Protein AF-A0A1V5SSP0-F1 (afdb_monomer_lite)

Secondary structure (DSSP, 8-state):
---HHHHHIIIIIS---HHHHHHH-GGGHHHHHHHHHHTS-HHHHHHHHHHHHHHHHHHHHHHHHHTTTS-----TTGGGS-S--

Sequence (85 aa):
MADYEKLIDLKYRKGIPTFKLIARYPEQKRQIHEVALLGIKESVLIKTIKDKHLLSRILKLKKKYQSSLKVPKKQPWLARLCPWL

pLDDT: mean 81.64, std 13.95, range [48.41, 95.0]

Structure (mmCIF, N/CA/C/O backbone):
data_AF-A0A1V5SSP0-F1
#
_entry.id   AF-A0A1V5SSP0-F1
#
loop_
_atom_site.group_PDB
_atom_site.id
_atom_site.type_symbol
_atom_site.label_atom_id
_atom_site.label_alt_id
_atom_site.label_comp_id
_atom_site.label_asym_id
_atom_site.label_entity_id
_atom_site.label_seq_id
_atom_site.pdbx_PDB_ins_code
_atom_site.Cartn_x
_atom_site.Cartn_y
_atom_site.Cartn_z
_atom_site.occupancy
_atom_site.B_iso_or_equiv
_atom_site.auth_seq_id
_atom_site.auth_comp_id
_atom_site.auth_asym_id
_atom_site.auth_atom_id
_atom_site.pdbx_PDB_model_num
ATOM 1 N N . MET A 1 1 ? 16.096 17.374 -9.003 1.00 52.62 1 MET A N 1
ATOM 2 C CA . MET A 1 1 ? 14.716 16.840 -8.993 1.00 52.62 1 MET A CA 1
ATOM 3 C C . MET A 1 1 ? 14.670 15.684 -9.980 1.00 52.62 1 MET A C 1
ATOM 5 O O . MET A 1 1 ? 15.330 15.796 -11.001 1.00 52.62 1 MET A O 1
ATOM 9 N N . ALA A 1 2 ? 14.047 14.549 -9.661 1.00 62.28 2 ALA A N 1
ATOM 10 C CA . ALA A 1 2 ? 13.846 13.482 -10.639 1.00 62.28 2 ALA A CA 1
ATOM 11 C C . ALA A 1 2 ? 12.460 13.664 -11.242 1.00 62.28 2 ALA A C 1
ATOM 13 O O . ALA A 1 2 ? 11.498 13.901 -10.512 1.00 62.28 2 ALA A O 1
ATOM 14 N N . ASP A 1 3 ? 12.382 13.554 -12.557 1.00 82.25 3 ASP A N 1
ATOM 15 C CA . ASP A 1 3 ? 11.130 13.729 -13.273 1.00 82.25 3 ASP A CA 1
ATOM 16 C C . ASP A 1 3 ? 10.193 12.550 -12.997 1.00 82.25 3 ASP A C 1
ATOM 18 O O . ASP A 1 3 ? 10.635 11.403 -12.849 1.00 82.25 3 ASP A O 1
ATOM 22 N N . TYR A 1 4 ? 8.888 12.821 -12.928 1.00 84.62 4 TYR A N 1
ATOM 23 C CA . TYR A 1 4 ? 7.860 11.793 -12.722 1.00 84.62 4 TYR A CA 1
ATOM 24 C C . TYR A 1 4 ? 8.000 10.637 -13.709 1.00 84.62 4 TYR A C 1
ATOM 26 O O . TYR A 1 4 ? 7.873 9.477 -13.323 1.00 84.62 4 TYR A O 1
ATOM 34 N N . GLU A 1 5 ? 8.335 10.949 -14.958 1.00 85.50 5 GLU A N 1
ATOM 35 C CA . GLU A 1 5 ? 8.569 9.977 -16.021 1.00 85.50 5 GLU A CA 1
ATOM 36 C C . GLU A 1 5 ? 9.674 8.979 -15.651 1.00 85.50 5 GLU A C 1
ATOM 38 O O . GLU A 1 5 ? 9.501 7.768 -15.784 1.00 85.50 5 GLU A O 1
ATOM 43 N N . LYS A 1 6 ? 10.766 9.457 -15.043 1.00 88.69 6 LYS A N 1
ATOM 44 C CA . LYS A 1 6 ? 11.853 8.599 -14.564 1.00 88.69 6 LYS A CA 1
ATOM 45 C C . LYS A 1 6 ? 11.389 7.683 -13.434 1.00 88.69 6 LYS A C 1
ATOM 47 O O . LYS A 1 6 ? 11.755 6.510 -13.415 1.00 88.69 6 LYS A O 1
ATOM 52 N N . LEU A 1 7 ? 10.593 8.182 -12.487 1.00 87.44 7 LEU A N 1
ATOM 53 C CA . LEU A 1 7 ? 10.063 7.359 -11.392 1.00 87.44 7 LEU A CA 1
ATOM 54 C C . LEU A 1 7 ? 9.059 6.310 -11.892 1.00 87.44 7 LEU A C 1
ATOM 56 O O . LEU A 1 7 ? 9.094 5.172 -11.420 1.00 87.44 7 LEU A O 1
ATOM 60 N N . ILE A 1 8 ? 8.216 6.666 -12.864 1.00 87.00 8 ILE A N 1
ATOM 61 C CA . ILE A 1 8 ? 7.279 5.754 -13.532 1.00 87.00 8 ILE A CA 1
ATOM 62 C C . ILE A 1 8 ? 8.052 4.652 -14.257 1.00 87.00 8 ILE A C 1
ATOM 64 O O . ILE A 1 8 ? 7.766 3.474 -14.047 1.00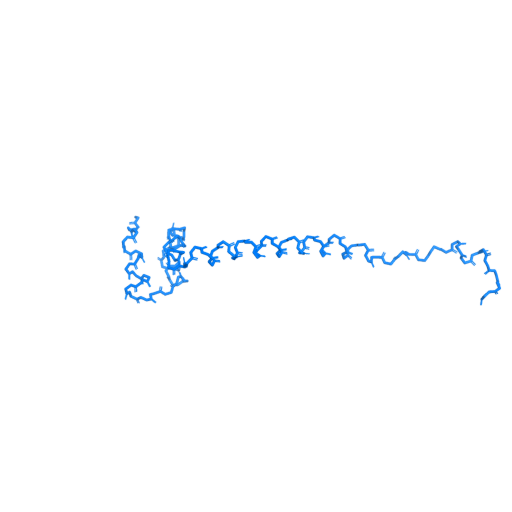 87.00 8 ILE A O 1
ATOM 68 N N . ASP A 1 9 ? 9.085 5.002 -15.020 1.00 90.94 9 ASP A N 1
ATOM 69 C CA . ASP A 1 9 ? 9.922 4.029 -15.723 1.00 90.94 9 ASP A CA 1
ATOM 70 C C . ASP A 1 9 ? 10.626 3.077 -14.757 1.00 90.94 9 ASP A C 1
ATOM 72 O O . ASP A 1 9 ? 10.606 1.856 -14.933 1.00 90.94 9 ASP A O 1
ATOM 76 N N . LEU A 1 10 ? 11.217 3.608 -13.687 1.00 88.19 10 LEU A N 1
ATOM 77 C CA . LEU A 1 10 ? 11.859 2.775 -12.676 1.00 88.19 10 LEU A CA 1
ATOM 78 C C . LEU A 1 10 ? 10.853 1.839 -11.986 1.00 88.19 10 LEU A C 1
ATOM 80 O O . LEU A 1 10 ? 11.191 0.691 -11.696 1.00 88.19 10 LEU A O 1
ATOM 84 N N . LYS A 1 11 ? 9.627 2.306 -11.731 1.00 87.56 11 LYS A N 1
ATOM 85 C CA . LYS A 1 11 ? 8.605 1.546 -11.008 1.00 87.56 11 LYS A CA 1
ATOM 86 C C . LYS A 1 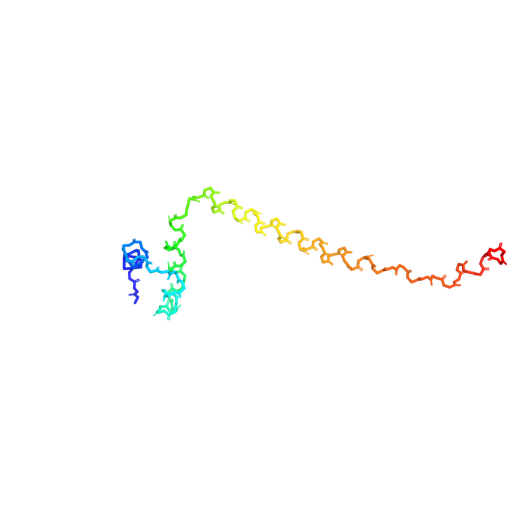11 ? 7.918 0.492 -11.877 1.00 87.56 11 LYS A C 1
ATOM 88 O O . LYS A 1 11 ? 7.816 -0.655 -11.449 1.00 87.56 11 LYS A O 1
ATOM 93 N N . TYR A 1 12 ? 7.445 0.881 -13.058 1.00 88.38 12 TYR A N 1
ATOM 94 C CA . TYR A 1 12 ? 6.572 0.070 -13.909 1.00 88.38 12 TYR A CA 1
ATOM 95 C C . TYR A 1 12 ? 7.317 -0.617 -15.054 1.00 88.38 12 TYR A C 1
ATOM 97 O O . TYR A 1 12 ? 7.020 -1.775 -15.328 1.00 88.38 12 TYR A O 1
ATOM 105 N N . ARG A 1 13 ? 8.317 0.027 -15.680 1.00 87.88 13 ARG A N 1
ATOM 106 C CA . ARG A 1 13 ? 9.121 -0.627 -16.734 1.00 87.88 13 ARG A CA 1
ATOM 107 C C . ARG A 1 13 ? 10.223 -1.510 -16.159 1.00 87.88 13 ARG A C 1
ATOM 109 O O . ARG A 1 13 ? 10.402 -2.635 -16.604 1.00 87.88 13 ARG A O 1
ATOM 116 N N . LYS A 1 14 ? 10.962 -1.017 -15.159 1.00 89.62 14 LYS A N 1
ATOM 117 C CA . LYS A 1 14 ? 12.070 -1.768 -14.530 1.00 89.62 14 LYS A CA 1
ATOM 118 C C . LYS A 1 14 ? 11.647 -2.603 -13.318 1.00 89.62 14 LYS A C 1
ATOM 120 O O . LYS A 1 14 ? 12.480 -3.306 -12.754 1.00 89.62 14 LYS A O 1
ATOM 125 N N . GLY A 1 15 ? 10.387 -2.501 -12.887 1.00 87.88 15 GLY A N 1
ATOM 126 C CA . GLY A 1 15 ? 9.839 -3.297 -11.785 1.00 87.88 15 GLY A CA 1
ATOM 127 C C . GLY A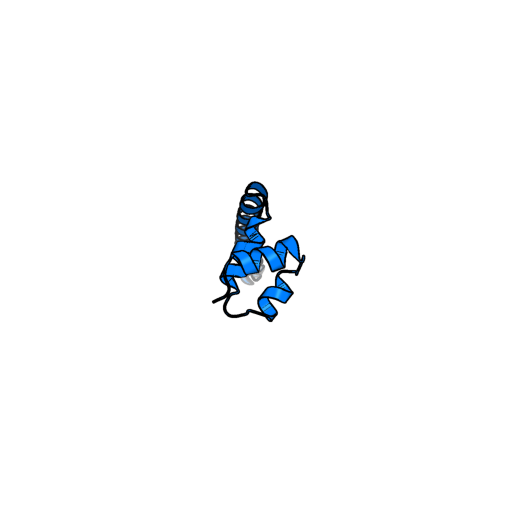 1 15 ? 10.468 -3.016 -10.415 1.00 87.88 15 GLY A C 1
ATOM 128 O O . GLY A 1 15 ? 10.416 -3.869 -9.527 1.00 87.88 15 GLY A O 1
ATOM 129 N N . ILE A 1 16 ? 11.093 -1.851 -10.208 1.00 90.56 16 ILE A N 1
ATOM 130 C CA . ILE A 1 16 ? 11.787 -1.570 -8.948 1.00 90.56 16 ILE A CA 1
ATOM 131 C C . ILE A 1 16 ? 10.753 -1.363 -7.830 1.00 90.56 16 ILE A C 1
ATOM 133 O O . ILE A 1 16 ? 9.852 -0.525 -7.940 1.00 90.56 16 ILE A O 1
ATOM 137 N N . PRO A 1 17 ? 10.859 -2.087 -6.705 1.00 90.62 17 PRO A N 1
ATOM 138 C CA . PRO A 1 17 ? 9.915 -1.938 -5.613 1.00 90.62 17 PRO A CA 1
ATOM 139 C C . PRO A 1 17 ? 10.062 -0.581 -4.909 1.00 90.62 17 PRO A C 1
ATOM 141 O O . PRO A 1 17 ? 11.143 0.002 -4.826 1.00 90.62 17 PRO A O 1
ATOM 144 N N . THR A 1 18 ? 8.952 -0.091 -4.351 1.00 89.81 18 THR A N 1
ATOM 145 C CA . THR A 1 18 ? 8.835 1.279 -3.819 1.00 89.81 18 THR A CA 1
ATOM 146 C C . THR A 1 18 ? 9.829 1.547 -2.686 1.00 89.81 18 THR A C 1
ATOM 148 O O . THR A 1 18 ? 10.400 2.628 -2.618 1.00 89.81 18 THR A O 1
ATOM 151 N N . PHE A 1 19 ? 10.108 0.551 -1.837 1.00 90.38 19 PHE A N 1
ATOM 152 C CA . PHE A 1 19 ? 11.075 0.693 -0.743 1.00 90.38 19 PHE A CA 1
ATOM 153 C C . PHE A 1 19 ? 12.509 0.935 -1.244 1.00 90.38 19 PHE A C 1
ATOM 155 O O . PHE A 1 19 ? 13.225 1.744 -0.660 1.00 90.38 19 PHE A O 1
ATOM 162 N N . LYS A 1 20 ? 12.911 0.312 -2.365 1.00 91.25 20 LYS A N 1
ATOM 163 C CA . LYS A 1 20 ? 14.224 0.554 -2.990 1.00 91.25 20 LYS A CA 1
ATOM 164 C C . LYS A 1 20 ? 14.300 1.945 -3.617 1.00 91.25 20 LYS A C 1
ATOM 166 O O . LYS A 1 20 ? 15.351 2.573 -3.561 1.00 91.25 20 LYS A O 1
ATOM 171 N N . LEU A 1 21 ? 13.195 2.439 -4.183 1.00 90.44 21 LEU A N 1
ATOM 172 C CA . LEU A 1 21 ? 13.129 3.804 -4.714 1.00 90.44 21 LEU A CA 1
ATOM 173 C C . LEU A 1 21 ? 13.253 4.846 -3.601 1.00 90.44 21 LEU A C 1
ATOM 175 O O . LEU A 1 21 ? 14.014 5.792 -3.758 1.00 90.44 21 LEU A O 1
ATOM 179 N N . ILE A 1 22 ? 12.576 4.642 -2.467 1.00 92.44 22 ILE A N 1
ATOM 180 C CA . ILE A 1 22 ? 12.659 5.549 -1.311 1.00 92.44 22 ILE A CA 1
ATOM 181 C C . ILE A 1 22 ? 14.073 5.557 -0.722 1.00 92.44 22 ILE A C 1
ATOM 183 O O . ILE A 1 22 ? 14.582 6.62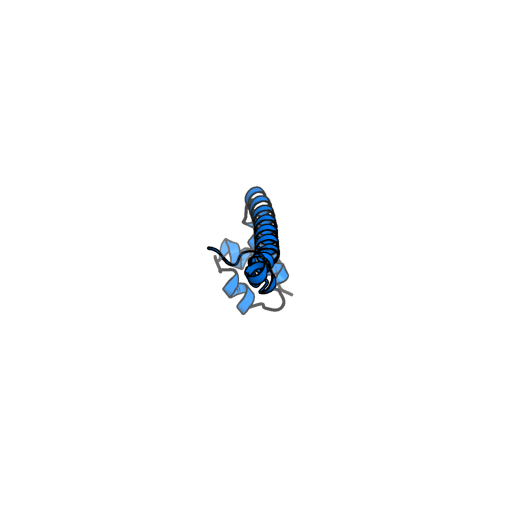3 -0.399 1.00 92.44 22 ILE A O 1
ATOM 187 N N . ALA A 1 23 ? 14.729 4.396 -0.623 1.00 92.44 23 ALA A N 1
ATOM 188 C CA . ALA A 1 23 ? 16.112 4.319 -0.151 1.00 92.44 23 ALA A CA 1
ATOM 189 C C . ALA A 1 23 ? 17.092 5.068 -1.073 1.00 92.44 23 ALA A C 1
ATOM 191 O O . ALA A 1 23 ? 18.060 5.654 -0.600 1.00 92.44 23 ALA A O 1
ATOM 192 N N . ARG A 1 24 ? 16.840 5.060 -2.389 1.00 90.31 24 ARG A N 1
ATOM 193 C CA . ARG A 1 24 ? 17.704 5.704 -3.389 1.00 90.31 24 ARG A CA 1
ATOM 194 C C . ARG A 1 24 ? 17.428 7.199 -3.563 1.00 90.31 24 ARG A C 1
ATOM 196 O O . ARG A 1 24 ? 18.342 7.942 -3.900 1.00 90.31 24 ARG A O 1
ATOM 203 N N . TYR A 1 25 ? 16.185 7.626 -3.354 1.00 89.00 25 TYR A N 1
ATOM 204 C CA . TYR A 1 25 ? 15.738 9.010 -3.519 1.00 89.00 25 TYR A CA 1
ATOM 205 C C . TYR A 1 25 ? 14.880 9.448 -2.315 1.00 89.00 25 TYR A C 1
ATOM 207 O O . TYR A 1 25 ? 13.667 9.639 -2.454 1.00 89.00 25 TYR A O 1
ATOM 215 N N . PRO A 1 26 ? 15.482 9.607 -1.122 1.00 89.62 26 PRO A N 1
ATOM 216 C CA . PRO A 1 26 ? 14.742 9.924 0.102 1.00 89.62 26 PRO A CA 1
ATOM 217 C C . PRO A 1 26 ? 14.012 11.273 0.020 1.00 89.62 26 PRO A C 1
ATOM 219 O O . PRO A 1 26 ? 12.857 11.370 0.434 1.00 89.62 26 PRO A O 1
ATOM 222 N N . GLU A 1 27 ? 14.626 12.271 -0.621 1.00 91.06 27 GLU A N 1
ATOM 223 C CA . GLU A 1 27 ? 14.050 13.609 -0.838 1.00 91.06 27 GLU A CA 1
ATOM 224 C C . GLU A 1 27 ? 12.761 13.594 -1.682 1.00 91.06 27 GLU A C 1
ATOM 226 O O . GLU A 1 27 ? 11.952 14.515 -1.630 1.00 91.06 27 GLU A O 1
ATOM 231 N N . GLN A 1 28 ? 12.537 12.530 -2.460 1.00 88.88 28 GLN A N 1
ATOM 232 C CA . GLN A 1 28 ? 11.408 12.402 -3.392 1.00 88.88 28 GLN A CA 1
ATOM 233 C C . GLN A 1 28 ? 10.366 11.400 -2.912 1.00 88.88 28 GLN A C 1
ATOM 235 O O . GLN A 1 28 ? 9.516 10.944 -3.680 1.00 88.88 28 GLN A O 1
ATOM 240 N N . LYS A 1 29 ? 10.398 11.057 -1.622 1.00 89.50 29 LYS A N 1
ATOM 241 C CA . LYS A 1 29 ? 9.497 10.076 -1.016 1.00 89.50 29 LYS A CA 1
ATOM 242 C C . LYS A 1 29 ? 8.029 10.325 -1.372 1.00 89.50 29 LYS A C 1
ATOM 244 O O . LYS A 1 29 ? 7.315 9.379 -1.695 1.00 89.50 29 LYS A O 1
ATOM 249 N N . ARG A 1 30 ? 7.586 11.587 -1.358 1.00 89.44 30 ARG A N 1
ATOM 250 C CA . ARG A 1 30 ? 6.213 11.964 -1.726 1.00 89.44 30 ARG A CA 1
ATOM 251 C C . ARG A 1 30 ? 5.874 11.581 -3.171 1.00 89.44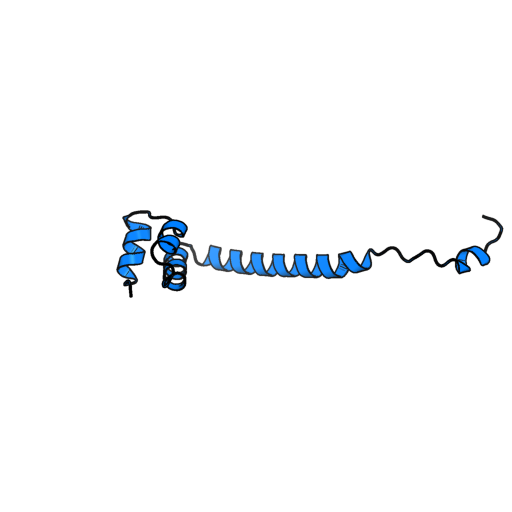 30 ARG A C 1
ATOM 253 O O . ARG A 1 30 ? 4.899 10.869 -3.384 1.00 89.44 30 ARG A O 1
ATOM 260 N N . GLN A 1 31 ? 6.712 11.973 -4.126 1.00 90.06 31 GLN A N 1
ATOM 261 C CA . GLN A 1 31 ? 6.519 11.676 -5.550 1.00 90.06 31 GLN A CA 1
ATOM 262 C C . GLN A 1 31 ? 6.532 10.165 -5.813 1.00 90.06 31 GLN A C 1
ATOM 264 O O . GLN A 1 31 ? 5.712 9.647 -6.563 1.00 90.06 31 GLN A O 1
ATOM 269 N N . ILE A 1 32 ? 7.418 9.426 -5.138 1.00 90.00 32 ILE A N 1
ATOM 270 C CA . ILE A 1 32 ? 7.483 7.962 -5.238 1.00 90.00 32 ILE A CA 1
ATOM 271 C C . ILE A 1 32 ? 6.188 7.309 -4.746 1.00 90.00 32 ILE A C 1
ATOM 273 O O . ILE A 1 32 ? 5.720 6.342 -5.350 1.00 90.00 32 ILE A O 1
ATOM 277 N N . HIS A 1 33 ? 5.605 7.813 -3.655 1.00 90.31 33 HIS A N 1
ATOM 278 C CA . HIS A 1 33 ? 4.316 7.326 -3.172 1.00 90.31 33 HIS A CA 1
ATOM 279 C C . HIS A 1 33 ? 3.196 7.632 -4.163 1.00 90.31 33 HIS A C 1
ATOM 281 O O . HIS A 1 33 ? 2.427 6.729 -4.470 1.00 90.31 33 HIS A O 1
ATOM 287 N N . GLU A 1 34 ? 3.133 8.848 -4.702 1.00 89.38 34 GLU A N 1
ATOM 288 C CA . GLU A 1 34 ? 2.140 9.229 -5.713 1.00 89.38 34 GLU A CA 1
ATOM 289 C C . GLU A 1 34 ? 2.232 8.312 -6.944 1.00 89.38 34 GLU A C 1
ATOM 291 O O . GLU A 1 34 ? 1.242 7.683 -7.314 1.00 89.38 34 GLU A O 1
ATOM 296 N N . VAL A 1 35 ? 3.437 8.097 -7.486 1.00 89.38 35 VAL A N 1
ATOM 297 C CA . VAL A 1 35 ? 3.671 7.168 -8.606 1.00 89.38 35 VAL A CA 1
ATOM 298 C C . VAL A 1 35 ? 3.271 5.736 -8.260 1.00 89.38 35 VAL A C 1
ATOM 300 O O . VAL A 1 35 ? 2.685 5.047 -9.092 1.00 89.38 35 VAL A O 1
ATOM 303 N N . ALA A 1 36 ? 3.564 5.263 -7.048 1.00 88.56 36 ALA A N 1
ATOM 304 C CA . ALA A 1 36 ? 3.181 3.919 -6.620 1.00 88.56 36 ALA A CA 1
ATOM 305 C C . ALA A 1 36 ? 1.659 3.752 -6.471 1.00 88.56 36 ALA A C 1
ATOM 307 O O . ALA A 1 36 ? 1.155 2.649 -6.672 1.00 88.56 36 ALA A O 1
ATOM 308 N N . LEU A 1 37 ? 0.940 4.823 -6.125 1.00 88.88 37 LEU A N 1
ATOM 309 C CA . LEU A 1 37 ? -0.516 4.814 -5.990 1.00 88.88 37 LEU A CA 1
ATOM 310 C C . LEU A 1 37 ? -1.226 4.811 -7.352 1.00 88.88 37 LEU A C 1
ATOM 312 O O . LEU A 1 37 ? -2.311 4.245 -7.435 1.00 88.88 37 LEU A O 1
ATOM 316 N N . LEU A 1 38 ? -0.609 5.347 -8.416 1.00 86.81 38 LEU A N 1
ATOM 317 C CA . LEU A 1 38 ? -1.183 5.343 -9.775 1.00 86.81 38 LEU A CA 1
ATOM 318 C C . LEU A 1 38 ? -1.502 3.936 -10.308 1.00 86.81 38 LEU A C 1
ATOM 320 O O . LEU A 1 38 ? -2.415 3.770 -11.109 1.00 86.81 38 LEU A O 1
ATOM 324 N N . GLY A 1 39 ? -0.766 2.913 -9.869 1.00 81.62 39 GLY A N 1
ATOM 325 C CA . GLY A 1 39 ? -0.961 1.527 -10.302 1.00 81.62 39 GLY A CA 1
ATOM 326 C C . GLY A 1 39 ? -2.086 0.798 -9.566 1.00 81.62 39 GLY A C 1
ATOM 327 O O . GLY A 1 39 ? -2.372 -0.359 -9.872 1.00 81.62 39 GLY A O 1
ATOM 328 N N . ILE A 1 40 ? -2.708 1.435 -8.573 1.00 85.81 40 ILE A N 1
ATOM 329 C CA . ILE A 1 40 ? -3.768 0.848 -7.756 1.00 85.81 40 ILE A CA 1
ATOM 330 C C . ILE A 1 40 ? -5.111 1.391 -8.239 1.00 85.81 40 ILE A C 1
ATOM 332 O O . ILE A 1 40 ? -5.295 2.595 -8.388 1.00 85.81 40 ILE A O 1
ATOM 336 N N . LYS A 1 41 ? -6.086 0.499 -8.436 1.00 87.19 41 LYS A N 1
ATOM 337 C CA . LYS A 1 41 ? -7.457 0.895 -8.782 1.00 87.19 41 LYS A CA 1
ATOM 338 C C . LYS A 1 41 ? -8.039 1.821 -7.711 1.00 87.19 41 LYS A C 1
ATOM 340 O O . LYS A 1 41 ? -7.971 1.519 -6.519 1.00 87.19 41 LYS A O 1
ATOM 345 N N . GLU A 1 42 ? -8.705 2.886 -8.140 1.00 86.75 42 GLU A N 1
ATOM 346 C CA . GLU A 1 42 ? -9.304 3.882 -7.245 1.00 86.75 42 GLU A CA 1
ATOM 347 C C . GLU A 1 42 ? -10.278 3.265 -6.227 1.00 86.75 42 GLU A C 1
ATOM 349 O O . GLU A 1 42 ? -10.251 3.597 -5.043 1.00 86.75 42 GLU A O 1
ATOM 354 N N . SER A 1 43 ? -11.072 2.278 -6.648 1.00 87.56 43 SER A N 1
ATOM 355 C CA . SER A 1 43 ? -11.989 1.547 -5.764 1.00 87.56 43 SER A CA 1
ATOM 356 C C . SER A 1 43 ? -11.277 0.870 -4.586 1.00 87.56 43 SER A C 1
ATOM 358 O O . SER A 1 43 ? -11.798 0.851 -3.468 1.00 87.56 43 SER A O 1
ATOM 360 N N . VAL A 1 44 ? -10.059 0.365 -4.805 1.00 88.81 44 VAL A N 1
ATOM 361 C CA . VAL A 1 44 ? -9.217 -0.239 -3.762 1.00 88.81 44 VAL A CA 1
ATOM 362 C C . VAL A 1 44 ? -8.660 0.838 -2.834 1.00 88.81 44 VAL A C 1
ATOM 364 O O . VAL A 1 44 ? -8.645 0.639 -1.617 1.00 88.81 44 VAL A O 1
ATOM 367 N N . LEU A 1 45 ? -8.260 1.993 -3.372 1.00 86.75 45 LEU A N 1
ATOM 368 C CA . LEU A 1 45 ? -7.801 3.130 -2.568 1.00 86.75 45 LEU A CA 1
ATOM 369 C C . LEU A 1 45 ? -8.909 3.630 -1.634 1.00 86.75 45 LEU A C 1
ATOM 371 O O . LEU A 1 45 ? -8.695 3.724 -0.424 1.00 86.75 45 LEU A O 1
ATOM 375 N N . ILE A 1 46 ? -10.113 3.860 -2.166 1.00 89.19 46 ILE A N 1
ATOM 376 C CA . ILE A 1 46 ? -11.281 4.298 -1.389 1.00 89.19 46 ILE A CA 1
ATOM 377 C C . ILE A 1 46 ? -11.597 3.295 -0.278 1.00 89.19 46 ILE A C 1
ATOM 379 O O . ILE A 1 46 ? -11.800 3.689 0.873 1.00 89.19 46 ILE A O 1
ATOM 383 N N . LYS A 1 47 ? -11.617 1.996 -0.600 1.00 91.75 47 LYS A N 1
ATOM 384 C CA . LYS A 1 47 ? -11.866 0.942 0.389 1.00 91.75 47 LYS A CA 1
ATOM 385 C C . LYS A 1 47 ? -10.808 0.954 1.494 1.00 91.75 47 LYS A C 1
ATOM 387 O O . LYS A 1 47 ? -11.158 1.002 2.666 1.00 91.75 47 LYS A O 1
ATOM 392 N N . THR A 1 48 ? -9.531 1.031 1.128 1.00 89.44 48 THR A N 1
ATOM 393 C CA . THR A 1 48 ? -8.414 1.063 2.087 1.00 89.44 48 THR A CA 1
ATOM 394 C C . THR A 1 48 ? -8.497 2.273 3.023 1.00 89.44 48 THR A C 1
ATOM 396 O O . THR A 1 48 ? -8.256 2.152 4.225 1.00 89.44 48 THR A O 1
ATOM 399 N N . ILE A 1 49 ? -8.877 3.446 2.504 1.00 89.75 49 ILE A N 1
ATOM 400 C CA . ILE A 1 49 ? -9.081 4.657 3.314 1.00 89.75 49 ILE A CA 1
ATOM 401 C C . ILE A 1 49 ? -10.238 4.457 4.302 1.00 89.75 49 ILE A C 1
ATOM 403 O O . ILE A 1 49 ? -10.089 4.759 5.491 1.00 89.75 49 ILE A O 1
ATOM 407 N N . LYS A 1 50 ? -11.372 3.918 3.833 1.00 90.25 50 LYS A N 1
ATOM 408 C CA . LYS A 1 50 ? -12.534 3.609 4.682 1.00 90.25 50 LYS A CA 1
ATOM 409 C C . LYS A 1 50 ? -12.167 2.617 5.788 1.00 90.25 50 LYS A C 1
ATOM 411 O O . LYS A 1 50 ? -12.464 2.880 6.954 1.00 90.25 50 LYS A O 1
ATOM 416 N N . ASP A 1 51 ? -11.456 1.547 5.445 1.00 92.81 51 ASP A N 1
ATOM 417 C CA . ASP A 1 51 ? -11.022 0.511 6.385 1.00 92.81 51 ASP A CA 1
ATOM 418 C C . ASP A 1 51 ? -10.060 1.080 7.438 1.00 92.81 51 ASP A C 1
ATOM 420 O O . ASP A 1 51 ? -10.220 0.829 8.633 1.00 92.81 51 ASP A O 1
ATOM 424 N N . LYS A 1 52 ? -9.112 1.938 7.036 1.00 94.12 52 LYS A N 1
ATOM 425 C CA . LYS A 1 52 ? -8.205 2.632 7.965 1.00 94.12 52 LYS A CA 1
ATOM 426 C C . LYS A 1 52 ? -8.965 3.527 8.948 1.00 94.12 52 LYS A C 1
ATOM 428 O O . LYS A 1 52 ? -8.640 3.560 10.138 1.00 94.12 52 LYS A O 1
ATOM 433 N N . HIS A 1 53 ? -9.972 4.256 8.470 1.00 94.19 53 HIS A N 1
ATOM 434 C CA . HIS A 1 53 ? -10.806 5.099 9.324 1.00 94.19 53 HIS A CA 1
ATOM 435 C C . HIS A 1 53 ? -11.628 4.260 10.313 1.00 94.19 53 HIS A C 1
ATOM 437 O O . HIS A 1 53 ? -11.668 4.569 11.507 1.00 94.19 53 HIS A O 1
ATOM 443 N N . LEU A 1 54 ? -12.231 3.168 9.840 1.00 93.88 54 LEU A N 1
ATOM 444 C CA . LEU A 1 54 ? -12.967 2.221 10.673 1.00 93.88 54 LEU A CA 1
ATOM 445 C C . LEU A 1 54 ? -12.061 1.609 11.747 1.00 93.88 54 LEU A C 1
ATOM 447 O O . LEU A 1 54 ? -12.412 1.633 12.927 1.00 93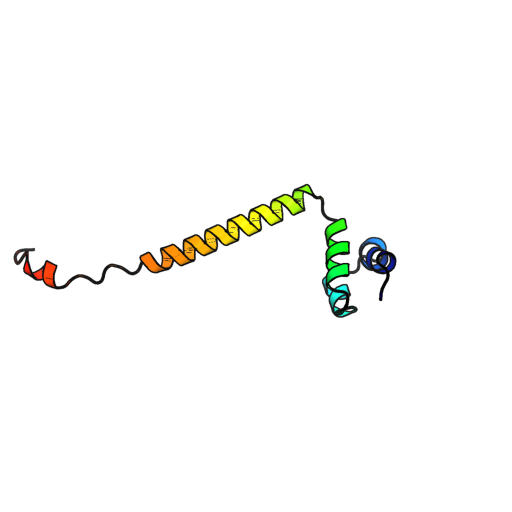.88 54 LEU A O 1
ATOM 451 N N . LEU A 1 55 ? -10.860 1.161 11.376 1.00 93.25 55 LEU A N 1
ATOM 452 C CA . LEU A 1 55 ? -9.873 0.638 12.318 1.00 93.25 55 LEU A CA 1
ATOM 453 C C . LEU A 1 55 ? -9.496 1.681 13.377 1.00 93.25 55 LEU A C 1
ATOM 455 O O . LEU A 1 55 ? -9.479 1.374 14.567 1.00 93.25 55 LEU A O 1
ATOM 459 N N . SER A 1 56 ? -9.256 2.933 12.975 1.00 94.56 56 SER A N 1
ATOM 460 C CA . SER A 1 56 ? -8.978 4.023 13.917 1.00 94.56 56 SER A CA 1
ATOM 461 C C . SER A 1 56 ? -10.127 4.228 14.910 1.00 94.56 56 SER A C 1
ATOM 463 O O . SER A 1 56 ? -9.886 4.404 16.106 1.00 94.56 56 SER A O 1
ATOM 465 N N . ARG A 1 57 ? -11.382 4.150 14.449 1.00 95.00 57 ARG A N 1
ATOM 466 C CA . ARG A 1 57 ? -12.563 4.224 15.324 1.00 95.00 57 ARG A CA 1
ATOM 467 C C . ARG A 1 57 ? -12.613 3.057 16.302 1.00 95.00 57 ARG A C 1
ATOM 469 O O . ARG A 1 57 ? -12.797 3.303 17.490 1.00 95.00 57 ARG A O 1
ATOM 476 N N . ILE A 1 58 ? -12.398 1.824 15.845 1.00 93.94 58 ILE A N 1
ATOM 477 C CA . ILE A 1 58 ? -12.359 0.642 16.720 1.00 93.94 58 ILE A CA 1
ATOM 478 C C . ILE A 1 58 ? -11.256 0.786 17.771 1.00 93.94 58 ILE A C 1
ATOM 480 O O . ILE A 1 58 ? -11.512 0.561 18.949 1.00 93.94 58 ILE A O 1
ATOM 484 N N . LEU A 1 59 ? -10.053 1.221 17.386 1.00 94.12 59 LEU A N 1
ATOM 485 C CA . LEU A 1 59 ? -8.951 1.445 18.326 1.00 94.12 59 LEU A CA 1
ATOM 486 C C . LEU A 1 59 ? -9.289 2.523 19.363 1.00 94.12 59 LEU A C 1
ATOM 488 O O . LEU A 1 59 ? -9.014 2.339 20.550 1.00 94.12 59 LEU A O 1
ATOM 492 N N . LYS A 1 60 ? -9.928 3.624 18.945 1.00 93.00 60 LYS A N 1
ATOM 493 C CA . LYS A 1 60 ? -10.410 4.672 19.861 1.00 93.00 60 LYS A CA 1
ATOM 494 C C . LYS A 1 60 ? -11.465 4.135 20.828 1.00 93.00 60 LYS A C 1
ATOM 496 O O . LYS A 1 60 ? -11.369 4.401 22.024 1.00 93.00 60 LYS A O 1
ATOM 501 N N . LEU A 1 61 ? -12.438 3.367 20.334 1.00 91.69 61 LEU A N 1
ATOM 502 C CA . LEU A 1 61 ? -13.465 2.735 21.164 1.00 91.69 61 LEU A CA 1
ATOM 503 C C . LEU A 1 61 ? -12.825 1.760 22.153 1.00 91.69 61 LEU A C 1
ATOM 505 O O . LEU A 1 61 ? -13.051 1.880 23.353 1.00 91.69 61 LEU A O 1
ATOM 509 N N . LYS A 1 62 ? -11.947 0.871 21.683 1.00 90.12 62 LYS A N 1
ATOM 510 C CA . LYS A 1 62 ? -11.210 -0.062 22.537 1.00 90.12 62 LYS A CA 1
ATOM 511 C C . LYS A 1 62 ? -10.459 0.683 23.634 1.00 90.12 62 LYS A C 1
ATOM 513 O O . LYS A 1 62 ? -10.651 0.364 24.794 1.00 90.12 62 LYS A O 1
ATOM 518 N N . LYS A 1 63 ? -9.696 1.731 23.311 1.00 91.31 63 LYS A N 1
ATOM 519 C CA . LYS A 1 63 ? -8.987 2.539 24.319 1.00 91.31 63 LYS A CA 1
ATOM 520 C C . LYS A 1 63 ? -9.943 3.179 25.338 1.00 91.31 63 LYS A C 1
ATOM 522 O O . LYS A 1 63 ? -9.658 3.177 26.537 1.00 91.31 63 LYS A O 1
ATOM 527 N N . LYS A 1 64 ? -11.083 3.701 24.872 1.00 89.38 64 LYS A N 1
ATOM 528 C CA . LYS A 1 64 ? -12.105 4.332 25.723 1.00 89.38 64 LYS A CA 1
ATOM 529 C C . LYS A 1 64 ? -12.715 3.331 26.709 1.00 89.38 64 LYS A C 1
ATOM 531 O O . LYS A 1 64 ? -12.769 3.618 27.900 1.00 89.38 64 LYS A O 1
ATOM 536 N N . TYR A 1 65 ? -13.112 2.153 26.235 1.00 85.75 65 TYR A N 1
ATOM 537 C CA . TYR A 1 65 ? -13.819 1.154 27.046 1.00 85.75 65 TYR A CA 1
ATOM 538 C C . TYR A 1 65 ? -12.897 0.171 27.784 1.00 85.75 65 TYR A C 1
ATOM 540 O O . TYR A 1 65 ? -13.279 -0.409 28.794 1.00 85.75 65 TYR A O 1
ATOM 548 N N . GLN A 1 66 ? -11.640 0.031 27.367 1.00 75.31 66 GLN A N 1
ATOM 549 C CA . GLN A 1 66 ? -10.630 -0.716 28.122 1.00 75.31 66 GLN A CA 1
ATOM 550 C C . GLN A 1 66 ? -10.303 -0.023 29.457 1.00 75.31 66 GLN A C 1
ATOM 552 O O . GLN A 1 66 ? -9.941 -0.680 30.426 1.00 75.31 66 GLN A O 1
ATOM 557 N N . SER A 1 67 ? -10.509 1.296 29.536 1.00 58.81 67 SER A N 1
ATOM 558 C CA . SER A 1 67 ? -10.359 2.078 30.770 1.00 58.81 67 SER A CA 1
ATOM 559 C C . SER A 1 67 ? -11.561 1.944 31.720 1.00 58.81 67 SER A C 1
ATOM 561 O O . SER A 1 67 ? -11.397 2.114 32.927 1.00 58.81 67 SER A O 1
ATOM 563 N N . SER A 1 68 ? -12.756 1.627 31.198 1.00 56.50 68 SER A N 1
ATOM 564 C CA . SER A 1 68 ? -13.991 1.458 31.984 1.00 56.50 68 SER A CA 1
ATOM 565 C C . SER A 1 68 ? -14.183 0.043 32.533 1.00 56.50 68 SER A C 1
ATOM 567 O O . SER A 1 68 ? -15.048 -0.167 33.372 1.00 56.50 68 SER A O 1
ATOM 569 N N . LEU A 1 69 ? -13.360 -0.920 32.105 1.00 55.44 69 LEU A N 1
ATOM 570 C CA . LEU A 1 69 ? -13.277 -2.258 32.703 1.00 55.44 69 LEU A CA 1
ATOM 571 C C . LEU A 1 69 ? -12.400 -2.302 33.965 1.00 55.44 69 LEU A C 1
ATOM 573 O O . LEU A 1 69 ? -12.127 -3.383 34.486 1.00 55.44 69 LEU A O 1
ATOM 577 N N . LYS A 1 70 ? -11.973 -1.147 34.501 1.00 55.53 70 LYS A N 1
ATOM 578 C CA . LYS A 1 70 ? -11.521 -1.084 35.894 1.00 55.53 70 LYS A CA 1
ATOM 579 C C . LYS A 1 70 ? -12.718 -1.449 36.768 1.00 55.53 70 LYS A C 1
ATOM 581 O O . LYS A 1 70 ? -13.574 -0.610 37.026 1.00 55.53 70 LYS A O 1
ATOM 586 N N . VAL A 1 71 ? -12.762 -2.725 37.153 1.00 58.19 71 VAL A N 1
ATOM 587 C CA . VAL A 1 71 ? -13.697 -3.316 38.112 1.00 58.19 71 VAL A CA 1
ATOM 588 C C . VAL A 1 71 ? -13.968 -2.286 39.210 1.00 58.19 71 VAL A C 1
ATOM 590 O O . VAL A 1 71 ? -12.994 -1.770 39.776 1.00 58.19 71 VAL A O 1
ATOM 593 N N . PRO A 1 72 ? -15.236 -1.935 39.500 1.00 56.88 72 PRO A N 1
ATOM 594 C CA . PRO A 1 72 ? -15.528 -1.042 40.609 1.00 56.88 72 PRO A CA 1
ATOM 595 C C . PRO A 1 72 ? -14.849 -1.624 41.850 1.00 56.88 72 PRO A C 1
ATOM 597 O O . PRO A 1 72 ? -15.111 -2.769 42.222 1.00 56.88 72 PRO A O 1
ATOM 600 N N . LYS A 1 73 ? -13.905 -0.873 42.442 1.00 57.44 73 LYS A N 1
ATOM 601 C CA . LYS A 1 73 ? -13.265 -1.260 43.705 1.00 57.44 73 LYS A CA 1
ATOM 602 C C . LYS A 1 73 ? -14.398 -1.608 44.663 1.00 57.44 73 LYS A C 1
ATOM 604 O O . LYS A 1 73 ? -15.228 -0.736 44.921 1.00 57.44 73 LYS A O 1
ATOM 609 N N . LYS A 1 74 ? -14.455 -2.870 45.118 1.00 59.75 74 LYS A N 1
ATOM 610 C CA . LYS A 1 74 ? -15.457 -3.346 46.081 1.00 59.75 74 LYS A CA 1
ATOM 611 C C . LYS A 1 74 ? -15.552 -2.302 47.181 1.00 59.75 74 LYS A C 1
ATOM 613 O O . LYS A 1 74 ? -14.573 -2.051 47.879 1.00 59.75 74 LYS A O 1
ATOM 618 N N . GLN A 1 75 ? -16.691 -1.631 47.251 1.00 62.53 75 GLN A N 1
ATOM 619 C CA . GLN A 1 75 ? -16.931 -0.599 48.235 1.00 62.53 75 GLN A CA 1
ATOM 620 C C . GLN A 1 75 ? -17.064 -1.295 49.598 1.00 62.53 75 GLN A C 1
ATOM 622 O O . GLN A 1 75 ? -18.023 -2.041 49.795 1.00 62.53 75 GLN A O 1
ATOM 627 N N . PRO A 1 76 ? -16.116 -1.106 50.536 1.00 60.03 76 PRO A N 1
ATOM 628 C CA . PRO A 1 76 ? -16.073 -1.884 51.777 1.00 60.03 76 PRO A CA 1
ATOM 629 C C . PRO A 1 76 ? -17.253 -1.595 52.718 1.00 60.03 76 PRO A C 1
ATOM 631 O O . PRO A 1 76 ? -17.473 -2.334 53.671 1.00 60.03 76 PRO A O 1
ATOM 634 N N . TRP A 1 77 ? -18.038 -0.545 52.458 1.00 60.81 77 TRP A N 1
ATOM 635 C CA . TRP A 1 77 ? -19.221 -0.201 53.246 1.00 60.81 77 TRP A CA 1
ATOM 636 C C . TRP A 1 77 ? -20.458 -1.037 52.892 1.00 60.81 77 TRP A C 1
ATOM 638 O O . TRP A 1 77 ? -21.304 -1.231 53.757 1.00 60.81 77 TRP A O 1
ATOM 648 N N . LEU A 1 78 ? -20.535 -1.618 51.687 1.00 58.53 78 LEU A N 1
ATOM 649 C CA . LEU A 1 78 ? -21.624 -2.543 51.337 1.00 58.53 78 LEU A CA 1
ATOM 650 C C . LEU A 1 78 ? -21.526 -3.869 52.109 1.00 58.53 78 LEU A C 1
ATOM 652 O O . LEU A 1 78 ? -22.546 -4.485 52.390 1.00 58.53 78 LEU A O 1
ATOM 656 N N . ALA A 1 79 ? -20.323 -4.260 52.546 1.00 57.84 79 ALA A N 1
ATOM 657 C CA . ALA A 1 79 ? -20.128 -5.407 53.436 1.00 57.84 79 ALA A CA 1
ATOM 658 C C . ALA A 1 79 ? -20.625 -5.154 54.874 1.00 57.84 79 ALA A C 1
ATOM 660 O O . ALA A 1 79 ? -20.727 -6.091 55.656 1.00 57.84 79 ALA A O 1
ATOM 661 N N . ARG A 1 80 ? -20.943 -3.902 55.243 1.00 59.59 80 ARG A N 1
ATOM 662 C CA . ARG A 1 80 ? -21.491 -3.573 56.571 1.00 59.59 80 ARG A CA 1
ATOM 663 C C . ARG A 1 80 ? -23.016 -3.643 56.635 1.00 59.59 80 ARG A C 1
ATOM 665 O O . ARG A 1 80 ? -23.559 -3.600 57.730 1.00 59.59 80 ARG A O 1
ATOM 672 N N . LEU A 1 81 ? -23.698 -3.722 55.490 1.00 61.44 81 LEU A N 1
ATOM 673 C CA . LEU A 1 81 ? -25.163 -3.664 55.423 1.00 61.44 81 LEU A CA 1
ATOM 674 C C . LEU A 1 81 ? -25.842 -5.041 55.486 1.00 61.44 81 LEU A C 1
ATOM 676 O O . LEU A 1 81 ? -27.036 -5.098 55.753 1.00 61.44 81 LEU A O 1
ATOM 680 N N . CYS A 1 82 ? -25.096 -6.139 55.327 1.00 58.03 82 CYS A N 1
ATOM 681 C CA . CYS A 1 82 ? -25.622 -7.501 55.454 1.00 58.03 82 CYS A CA 1
ATOM 682 C C . CYS A 1 82 ? -24.668 -8.366 56.299 1.00 58.03 82 CYS A C 1
ATOM 684 O O . CYS A 1 82 ? -23.697 -8.879 55.752 1.00 58.03 82 CYS A O 1
ATOM 686 N N . PRO A 1 83 ? -24.919 -8.559 57.608 1.00 56.19 83 PRO A N 1
ATOM 687 C CA . PRO A 1 83 ? -24.080 -9.413 58.457 1.00 56.19 83 PRO A CA 1
ATOM 688 C C . PRO A 1 83 ? -24.355 -10.928 58.331 1.00 56.19 83 PRO A C 1
ATOM 690 O O . PRO A 1 83 ? -23.791 -11.692 59.104 1.00 56.19 83 PRO A O 1
ATOM 693 N N . TRP A 1 84 ? -25.245 -11.366 57.428 1.00 60.34 84 TRP A N 1
ATOM 694 C CA . TRP A 1 84 ? -25.792 -12.739 57.405 1.00 60.34 84 TRP A CA 1
ATOM 695 C C . TRP A 1 84 ? -25.802 -13.394 56.008 1.00 60.34 84 TRP A C 1
ATOM 697 O O . TRP A 1 84 ? -26.759 -14.074 55.640 1.00 60.34 84 TRP A O 1
ATOM 707 N N . LEU A 1 85 ? -24.742 -13.188 55.226 1.00 48.41 85 LEU A N 1
ATOM 708 C CA . LEU A 1 85 ? -24.392 -13.994 54.046 1.00 48.41 85 LEU A CA 1
ATOM 709 C C . LEU A 1 85 ? -22.929 -14.415 54.180 1.00 48.41 85 LEU A C 1
ATOM 711 O O . LEU A 1 85 ? -22.641 -15.600 53.918 1.00 48.41 85 LEU A O 1
#

Radius of gyration: 26.68 Å; chains: 1; bounding box: 44×31×75 Å

Foldseek 3Di:
DDDLVVLLCVCPVVVPDLVVVCVVCVVCNVSSVVSVCVVDDPVVVVVVVVVVVVVVVVVVVCVVVVVVPPPPPPDVVVVVVDPDD